Protein AF-T0ZHI4-F1 (afdb_monomer_lite)

Secondary structure (DSSP, 8-state):
--SHHHH-SHHHHHHHHEEETTEESSHHHHHHHHHTT-----TTTTT--PPPPP------PPPHHHHHHHHHHHHHHHHHHHHHHHTT---HHHHHHHHHHTT-HHHHHHHHHHHGGGTTTTHHHHHHHHHHH----HHHHHHHHHHHT-SS------S-HHHHHHHHHHHHHTT------

Radius of gyration: 23.58 Å; chains: 1; bounding box: 48×46×55 Å

Sequence (181 aa):
LVKPEVFGSYMQFYRRFLLAPRRPRNVDELRHELAAAMIRRTRQEARVELPPRRAELLLVDLSEQERELYDLATRALIRAYRARRTQNETILPLVLIQRELCSSSFALAETLRRMGDSWFGSLNAELLRRADAISHNQKAEAATALLCGLREPALVFTEYRATLEYLGRKLTAAGLEVHFL

pLDDT: mean 90.3, std 7.65, range [61.81, 98.0]

Structure (mmCIF, N/CA/C/O backbone):
data_AF-T0ZHI4-F1
#
_entry.id   AF-T0ZHI4-F1
#
loop_
_atom_site.group_PDB
_atom_site.id
_atom_site.type_symbol
_atom_site.label_atom_id
_atom_site.label_alt_id
_atom_site.label_comp_id
_atom_site.label_asym_id
_atom_site.label_entity_id
_atom_site.label_seq_id
_atom_site.pdbx_PDB_ins_code
_atom_site.Cartn_x
_atom_site.Cartn_y
_atom_site.Cartn_z
_atom_site.occupancy
_atom_site.B_iso_or_equiv
_atom_site.auth_seq_id
_atom_site.auth_comp_id
_atom_site.auth_asym_id
_atom_site.auth_atom_id
_atom_site.pdbx_PDB_model_num
ATOM 1 N N . LEU A 1 1 ? 11.374 -20.809 -21.652 1.00 61.81 1 LEU A N 1
ATOM 2 C CA . LEU A 1 1 ? 10.213 -20.977 -22.558 1.00 61.81 1 LEU A CA 1
ATOM 3 C C . LEU A 1 1 ? 9.370 -22.119 -22.011 1.00 61.81 1 LEU A C 1
ATOM 5 O O . LEU A 1 1 ? 9.954 -23.057 -21.481 1.00 61.81 1 LEU A O 1
ATOM 9 N N . VAL A 1 2 ? 8.040 -22.031 -22.080 1.00 65.88 2 VAL A N 1
ATOM 10 C CA . VAL A 1 2 ? 7.169 -23.173 -21.743 1.00 65.88 2 VAL A CA 1
ATOM 11 C C . VAL A 1 2 ? 7.445 -24.274 -22.775 1.00 65.88 2 VAL A C 1
ATOM 13 O O . VAL A 1 2 ? 7.515 -23.952 -23.951 1.00 65.88 2 VAL A O 1
ATOM 16 N N . LYS A 1 3 ? 7.669 -25.523 -22.345 1.00 68.25 3 LYS A N 1
ATOM 17 C CA . LYS A 1 3 ? 7.972 -26.704 -23.187 1.00 68.25 3 LYS A CA 1
ATOM 18 C C . LYS A 1 3 ? 9.105 -26.488 -24.227 1.00 68.25 3 LYS A C 1
ATOM 20 O O . LYS A 1 3 ? 8.836 -26.261 -25.407 1.00 68.25 3 LYS A O 1
ATOM 25 N N . PRO A 1 4 ? 10.384 -26.585 -23.806 1.00 71.75 4 PRO A N 1
ATOM 26 C CA . PRO A 1 4 ? 11.560 -26.366 -24.663 1.00 71.75 4 PRO A CA 1
ATOM 27 C C . PRO A 1 4 ? 11.600 -27.224 -25.934 1.00 71.75 4 PRO A C 1
ATOM 29 O O . PRO A 1 4 ? 12.159 -26.798 -26.935 1.00 71.75 4 PRO A O 1
ATOM 32 N N . GLU A 1 5 ? 10.977 -28.400 -25.914 1.00 76.12 5 GLU A N 1
ATOM 33 C CA . GLU A 1 5 ? 10.877 -29.308 -27.064 1.00 76.12 5 GLU A CA 1
ATOM 34 C C . GLU A 1 5 ? 10.065 -28.724 -28.231 1.00 76.12 5 GLU A C 1
ATOM 36 O O . GLU A 1 5 ? 10.345 -29.029 -29.383 1.00 76.12 5 GLU A O 1
ATOM 41 N N . VAL A 1 6 ? 9.080 -27.864 -27.946 1.00 74.31 6 VAL A N 1
ATOM 42 C CA . VAL A 1 6 ? 8.205 -27.254 -28.964 1.00 74.31 6 VAL A CA 1
ATOM 43 C C . VAL A 1 6 ? 8.794 -25.939 -29.482 1.00 74.31 6 VAL A C 1
ATOM 45 O O . VAL A 1 6 ? 8.742 -25.643 -30.673 1.00 74.31 6 VAL A O 1
ATOM 48 N N . PHE A 1 7 ? 9.398 -25.141 -28.598 1.00 77.31 7 PHE A N 1
ATOM 49 C CA . PHE A 1 7 ? 9.831 -23.774 -28.925 1.00 77.31 7 PHE A CA 1
ATOM 50 C C . PHE A 1 7 ? 11.349 -23.593 -29.043 1.00 77.31 7 PHE A C 1
ATOM 52 O O . PHE A 1 7 ? 11.807 -22.514 -29.425 1.00 77.31 7 PHE A O 1
ATOM 59 N N . GLY A 1 8 ? 12.131 -24.626 -28.728 1.00 82.25 8 GLY A N 1
ATOM 60 C CA . GLY A 1 8 ? 13.588 -24.584 -28.741 1.00 82.25 8 GLY A CA 1
ATOM 61 C C . GLY A 1 8 ? 14.172 -23.586 -27.737 1.00 82.25 8 GLY A C 1
ATOM 62 O O . GLY A 1 8 ? 13.593 -23.265 -26.696 1.00 82.25 8 GLY A O 1
ATOM 63 N N . SER A 1 9 ? 15.360 -23.083 -28.063 1.00 85.56 9 SER A N 1
ATOM 64 C CA . SER A 1 9 ? 16.019 -22.004 -27.321 1.00 85.56 9 SER A CA 1
ATOM 65 C C . SER A 1 9 ? 15.346 -20.646 -27.555 1.00 85.56 9 SER A C 1
ATOM 67 O O . SER A 1 9 ? 14.696 -20.411 -28.574 1.00 85.56 9 SER A O 1
ATOM 69 N N . TYR A 1 10 ? 15.575 -19.691 -26.647 1.00 84.50 10 TYR A N 1
ATOM 70 C CA . TYR A 1 10 ? 15.073 -18.318 -26.789 1.00 84.50 10 TYR A CA 1
ATOM 71 C C . TYR A 1 10 ? 15.452 -17.672 -28.129 1.00 84.50 10 TYR A C 1
ATOM 73 O O . TYR A 1 10 ? 14.615 -17.032 -28.760 1.00 84.50 10 TYR A O 1
ATOM 81 N N . MET A 1 11 ? 16.690 -17.870 -28.592 1.00 84.56 11 MET A N 1
ATOM 82 C CA . MET A 1 11 ? 17.150 -17.310 -29.865 1.00 84.56 11 MET A CA 1
ATOM 83 C C . MET A 1 11 ? 16.425 -17.920 -31.067 1.00 84.56 11 MET A C 1
ATOM 85 O O . MET A 1 11 ? 16.093 -17.193 -32.001 1.00 84.56 11 MET A O 1
ATOM 89 N N . GLN A 1 12 ? 16.142 -19.226 -31.044 1.00 84.75 12 GLN A N 1
ATOM 90 C CA . GLN A 1 12 ? 15.360 -19.891 -32.093 1.00 84.75 12 GLN A CA 1
ATOM 91 C C . GLN A 1 12 ? 13.913 -19.394 -32.095 1.00 84.75 12 GLN A C 1
ATOM 93 O O . GLN A 1 12 ? 13.401 -19.027 -33.150 1.00 84.75 12 GLN A O 1
ATOM 98 N N . PHE A 1 13 ? 13.289 -19.287 -30.919 1.00 86.25 13 PHE A N 1
ATOM 99 C CA . PHE A 1 13 ? 11.951 -18.720 -30.776 1.00 86.25 13 PHE A CA 1
ATOM 100 C C . PHE A 1 13 ? 11.882 -17.275 -31.286 1.00 86.25 13 PHE A C 1
ATOM 102 O O . PHE A 1 13 ? 11.022 -16.952 -32.102 1.00 86.25 13 PHE A O 1
ATOM 109 N N . TYR A 1 14 ? 12.816 -16.416 -30.862 1.00 84.81 14 TYR A N 1
ATOM 110 C CA . TYR A 1 14 ? 12.888 -15.022 -31.304 1.00 84.81 14 TYR A CA 1
ATOM 111 C C . TYR A 1 14 ? 13.023 -14.951 -32.823 1.00 84.81 14 TYR A C 1
ATOM 113 O O . TYR A 1 14 ? 12.236 -14.287 -33.492 1.00 84.81 14 TYR A O 1
ATOM 121 N N . ARG A 1 15 ? 13.971 -15.712 -33.382 1.00 85.50 15 ARG A N 1
ATOM 122 C CA . ARG A 1 15 ? 14.195 -15.769 -34.824 1.00 85.50 15 ARG A CA 1
ATOM 123 C C . ARG A 1 15 ? 13.056 -16.379 -35.605 1.00 85.50 15 ARG A C 1
ATOM 125 O O . ARG A 1 15 ? 13.056 -16.107 -36.790 1.00 85.50 15 ARG A O 1
ATOM 132 N N . ARG A 1 16 ? 12.181 -17.214 -35.031 1.00 84.56 16 ARG A N 1
ATOM 133 C CA . ARG A 1 16 ? 11.065 -17.876 -35.734 1.00 84.56 16 ARG A CA 1
ATOM 134 C C . ARG A 1 16 ? 9.763 -17.086 -35.613 1.00 84.56 16 ARG A C 1
ATOM 136 O O . ARG A 1 16 ? 9.058 -16.958 -36.610 1.00 84.56 16 ARG A O 1
ATOM 143 N N . PHE A 1 17 ? 9.500 -16.485 -34.454 1.00 84.88 17 PHE A N 1
ATOM 144 C CA . PHE A 1 17 ? 8.186 -15.945 -34.099 1.00 84.88 17 PHE A CA 1
ATOM 145 C C . PHE A 1 17 ? 8.162 -14.456 -33.733 1.00 84.88 17 PHE A C 1
ATOM 147 O O . PHE A 1 17 ? 7.072 -13.908 -33.587 1.00 84.88 17 PHE A O 1
ATOM 154 N N . LEU A 1 18 ? 9.300 -13.758 -33.612 1.00 88.44 18 LEU A N 1
ATOM 155 C CA . LEU A 1 18 ? 9.332 -12.330 -33.255 1.00 88.44 18 LEU A CA 1
ATOM 156 C C . LEU A 1 18 ? 9.998 -11.473 -34.344 1.00 88.44 18 LEU A C 1
ATOM 158 O O . LEU A 1 18 ? 11.085 -11.777 -34.825 1.00 88.44 18 LEU A O 1
ATOM 162 N N . LEU A 1 19 ? 9.340 -10.375 -34.730 1.00 86.12 19 LEU A N 1
ATOM 163 C CA . LEU A 1 19 ? 9.934 -9.301 -35.546 1.00 86.12 19 LEU A CA 1
ATOM 164 C C . LEU A 1 19 ? 10.681 -8.299 -34.664 1.00 86.12 19 LEU A C 1
ATOM 166 O O . LEU A 1 19 ? 11.713 -7.761 -35.049 1.00 86.12 19 LEU A O 1
ATOM 170 N N . ALA A 1 20 ? 10.136 -8.049 -33.476 1.00 83.06 20 ALA A N 1
ATOM 171 C CA . ALA A 1 20 ? 10.703 -7.214 -32.428 1.00 83.06 20 ALA A CA 1
ATOM 172 C C . ALA A 1 20 ? 10.110 -7.657 -31.076 1.00 83.06 20 ALA A C 1
ATOM 174 O O . ALA A 1 20 ? 9.131 -8.417 -31.055 1.00 83.06 20 ALA A O 1
ATOM 175 N N . PRO A 1 21 ? 10.631 -7.181 -29.932 1.00 75.38 21 PRO A N 1
ATOM 176 C CA . PRO A 1 21 ? 9.997 -7.419 -28.640 1.00 75.38 21 PRO A CA 1
ATOM 177 C C . PRO A 1 21 ? 8.505 -7.051 -28.677 1.00 75.38 21 PRO A C 1
ATOM 179 O O . PRO A 1 21 ? 8.138 -5.952 -29.088 1.00 75.38 21 PRO A O 1
ATOM 182 N N . ARG A 1 22 ? 7.639 -7.987 -28.261 1.00 77.94 22 ARG A N 1
ATOM 183 C CA . ARG A 1 22 ? 6.164 -7.864 -28.288 1.00 77.94 22 ARG A CA 1
ATOM 184 C C . ARG A 1 22 ? 5.533 -7.672 -29.680 1.00 77.94 22 ARG A C 1
ATOM 186 O O . ARG A 1 22 ? 4.346 -7.370 -29.757 1.00 77.94 22 ARG A O 1
ATOM 193 N N . ARG A 1 23 ? 6.279 -7.878 -30.771 1.00 83.81 23 ARG A N 1
ATOM 194 C CA . ARG A 1 23 ? 5.755 -7.883 -32.146 1.00 83.81 23 ARG A CA 1
ATOM 195 C C . ARG A 1 23 ? 5.939 -9.266 -32.770 1.00 83.81 23 ARG A C 1
ATOM 197 O O . ARG A 1 23 ? 7.038 -9.563 -33.250 1.00 83.81 23 ARG A O 1
ATOM 204 N N . PRO A 1 24 ? 4.906 -10.122 -32.743 1.00 86.62 24 PRO A N 1
ATOM 205 C CA . PRO A 1 24 ? 4.992 -11.434 -33.358 1.00 86.62 24 PRO A CA 1
ATOM 206 C C . PRO A 1 24 ? 5.023 -11.341 -34.891 1.00 86.62 24 PRO A C 1
ATOM 208 O O . PRO A 1 24 ? 4.424 -10.448 -35.487 1.00 86.62 24 PRO A O 1
ATOM 211 N N . ARG A 1 25 ? 5.707 -12.297 -35.515 1.00 83.38 25 ARG A N 1
ATOM 212 C CA . ARG A 1 25 ? 5.545 -12.700 -36.925 1.00 83.38 25 ARG A CA 1
ATOM 213 C C . ARG A 1 25 ? 4.867 -14.056 -36.950 1.00 83.38 25 ARG A C 1
ATOM 215 O O . ARG A 1 25 ? 4.985 -14.802 -35.982 1.00 83.38 25 ARG A O 1
ATOM 222 N N . ASN A 1 26 ? 4.198 -14.367 -38.056 1.00 81.44 26 ASN A N 1
ATOM 223 C CA . ASN A 1 26 ? 3.513 -15.645 -38.258 1.00 81.44 26 ASN A CA 1
ATOM 224 C C . ASN A 1 26 ? 2.594 -15.979 -37.070 1.00 81.44 26 ASN A C 1
ATOM 226 O O . ASN A 1 26 ? 2.740 -17.009 -36.415 1.00 81.44 26 ASN A O 1
ATOM 230 N N . VAL A 1 27 ? 1.679 -15.056 -36.750 1.00 84.81 27 VAL A N 1
ATOM 231 C CA . VAL A 1 27 ? 0.812 -15.143 -35.562 1.00 84.81 27 VAL A CA 1
ATOM 232 C C . VAL A 1 27 ? 0.027 -16.453 -35.530 1.00 84.81 27 VAL A C 1
ATOM 234 O O . VAL A 1 27 ? -0.123 -17.030 -34.458 1.00 84.81 27 VAL A O 1
ATOM 237 N N . ASP A 1 28 ? -0.429 -16.943 -36.680 1.00 86.62 28 ASP A N 1
ATOM 238 C CA . ASP A 1 28 ? -1.208 -18.181 -36.766 1.00 86.62 28 ASP A CA 1
ATOM 239 C C . ASP A 1 28 ? -0.369 -19.421 -36.437 1.00 86.62 28 ASP A C 1
ATOM 241 O O . ASP A 1 28 ? -0.802 -20.259 -35.648 1.00 86.62 28 ASP A O 1
ATOM 245 N N . GLU A 1 29 ? 0.865 -19.490 -36.946 1.00 85.75 29 GLU A N 1
ATOM 246 C CA . GLU A 1 29 ? 1.831 -20.548 -36.620 1.00 85.75 29 GLU A CA 1
ATOM 247 C C . GLU A 1 29 ? 2.155 -20.534 -35.119 1.00 85.75 29 GLU A C 1
ATOM 249 O O . GLU A 1 29 ? 2.082 -21.560 -34.444 1.00 85.75 29 GLU A O 1
ATOM 254 N N . LEU A 1 30 ? 2.420 -19.347 -34.562 1.00 87.00 30 LEU A N 1
ATOM 255 C CA . LEU A 1 30 ? 2.669 -19.187 -33.131 1.00 87.00 30 LEU A CA 1
ATOM 256 C C . LEU A 1 30 ? 1.454 -19.609 -32.289 1.00 87.00 30 LEU A C 1
ATOM 258 O O . LEU A 1 30 ? 1.616 -20.255 -31.256 1.00 87.00 30 LEU A O 1
ATOM 262 N N . ARG A 1 31 ? 0.232 -19.255 -32.706 1.00 84.94 31 ARG A N 1
ATOM 263 C CA . ARG A 1 31 ? -1.004 -19.653 -32.011 1.00 84.94 31 ARG A CA 1
ATOM 264 C C . ARG A 1 31 ? -1.216 -21.163 -32.054 1.00 84.94 31 ARG A C 1
ATOM 266 O O . ARG A 1 31 ? -1.636 -21.713 -31.039 1.00 84.94 31 ARG A O 1
ATOM 273 N N . HIS A 1 32 ? -0.924 -21.811 -33.180 1.00 85.88 32 HIS A N 1
ATOM 274 C CA . HIS A 1 32 ? -1.033 -23.261 -33.329 1.00 85.88 32 HIS A CA 1
ATOM 275 C C . HIS A 1 32 ? -0.089 -23.999 -32.371 1.00 85.88 32 HIS A C 1
ATOM 277 O O . HIS A 1 32 ? -0.532 -24.832 -31.585 1.00 85.88 32 HIS A O 1
ATOM 283 N N . GLU A 1 33 ? 1.189 -23.621 -32.354 1.00 84.50 33 GLU A N 1
ATOM 284 C CA . GLU A 1 33 ? 2.197 -24.224 -31.469 1.00 84.50 33 GLU A CA 1
ATOM 285 C C . GLU A 1 33 ? 1.881 -23.957 -29.985 1.00 84.50 33 GLU A C 1
ATOM 287 O O . GLU A 1 33 ? 2.015 -24.833 -29.129 1.00 84.50 33 GLU A O 1
ATOM 292 N N . LEU A 1 34 ? 1.391 -22.753 -29.657 1.00 84.44 34 LEU A N 1
ATOM 293 C CA . LEU A 1 34 ? 0.951 -22.422 -28.297 1.00 84.44 34 LEU A CA 1
ATOM 294 C C . LEU A 1 34 ? -0.262 -23.244 -27.854 1.00 84.44 34 LEU A C 1
ATOM 296 O O . LEU A 1 34 ? -0.347 -23.581 -26.674 1.00 84.44 34 LEU A O 1
ATOM 300 N N . ALA A 1 35 ? -1.179 -23.594 -28.760 1.00 83.00 35 ALA A N 1
ATOM 301 C CA . ALA A 1 35 ? -2.349 -24.405 -28.425 1.00 83.00 35 ALA A CA 1
ATOM 302 C C . ALA A 1 35 ? -1.964 -25.807 -27.915 1.00 83.00 35 ALA A C 1
ATOM 304 O O . ALA A 1 35 ? -2.653 -26.350 -27.056 1.00 83.00 35 ALA A O 1
ATOM 305 N N . ALA A 1 36 ? -0.830 -26.360 -28.363 1.00 80.69 36 ALA A N 1
ATOM 306 C CA . ALA A 1 36 ? -0.316 -27.647 -27.885 1.00 80.69 36 ALA A CA 1
ATOM 307 C C . ALA A 1 36 ? 0.243 -27.603 -26.447 1.00 80.69 36 ALA A C 1
ATOM 309 O O . ALA A 1 36 ? 0.456 -28.649 -25.831 1.00 80.69 36 ALA A O 1
ATOM 310 N N . ALA A 1 37 ? 0.505 -26.409 -25.905 1.00 81.25 37 ALA A N 1
ATOM 311 C CA . ALA A 1 37 ? 1.100 -26.217 -24.580 1.00 81.25 37 ALA A CA 1
ATOM 312 C C . ALA A 1 37 ? 0.228 -25.392 -23.615 1.00 81.25 37 ALA A C 1
ATOM 314 O O . ALA A 1 37 ? 0.551 -25.300 -22.431 1.00 81.25 37 ALA A O 1
ATOM 315 N N . MET A 1 38 ? -0.859 -24.781 -24.094 1.00 82.81 38 MET A N 1
ATOM 316 C CA . MET A 1 38 ? -1.692 -23.861 -23.324 1.00 82.81 38 MET A CA 1
ATOM 317 C C . MET A 1 38 ? -3.172 -24.214 -23.464 1.00 82.81 38 MET A C 1
ATOM 319 O O . MET A 1 38 ? -3.744 -24.137 -24.548 1.00 82.81 38 MET A O 1
ATOM 323 N N . ILE A 1 39 ? -3.828 -24.488 -22.335 1.00 81.38 39 ILE A N 1
ATOM 324 C CA . ILE A 1 39 ? -5.289 -24.552 -22.267 1.00 81.38 39 ILE A CA 1
ATOM 325 C C . ILE A 1 39 ? -5.799 -23.162 -21.898 1.00 81.38 39 ILE A C 1
ATOM 327 O O . ILE A 1 39 ? -5.585 -22.681 -20.786 1.00 81.38 39 ILE A O 1
ATOM 331 N N . ARG A 1 40 ? -6.493 -22.510 -22.831 1.00 81.06 40 ARG A N 1
ATOM 332 C CA . ARG A 1 40 ? -7.146 -21.219 -22.606 1.00 81.06 40 ARG A CA 1
ATOM 333 C C . ARG A 1 40 ? -8.628 -21.361 -22.916 1.00 81.06 40 ARG A C 1
ATOM 335 O O . ARG A 1 40 ? -8.986 -21.537 -24.072 1.00 81.06 40 ARG A O 1
ATOM 342 N N . ARG A 1 41 ? -9.474 -21.262 -21.890 1.00 79.19 41 ARG A N 1
ATOM 343 C CA . ARG A 1 41 ? -10.930 -21.151 -22.042 1.00 79.19 41 ARG A CA 1
ATOM 344 C C . ARG A 1 41 ? -11.378 -19.778 -21.575 1.00 79.19 41 ARG A C 1
ATOM 346 O O . ARG A 1 41 ? -10.952 -19.295 -20.526 1.00 79.19 41 ARG A O 1
ATOM 353 N N . THR A 1 42 ? -12.230 -19.144 -22.356 1.00 73.19 42 THR A N 1
ATOM 354 C CA . THR A 1 42 ? -13.000 -17.983 -21.918 1.00 73.19 42 THR A CA 1
ATOM 355 C C . THR A 1 42 ? -14.111 -18.430 -20.963 1.00 73.19 42 THR A C 1
ATOM 357 O O . THR A 1 42 ? -14.507 -19.597 -20.947 1.00 73.19 42 THR A O 1
ATOM 360 N N . ARG A 1 43 ? -14.648 -17.502 -20.157 1.00 69.06 43 ARG A N 1
ATOM 361 C CA . ARG A 1 43 ? -15.789 -17.801 -19.270 1.00 69.06 43 ARG A CA 1
ATOM 362 C C . ARG A 1 43 ? -17.012 -18.302 -20.052 1.00 69.06 43 ARG A C 1
ATOM 364 O O . ARG A 1 43 ? -17.698 -19.193 -19.569 1.00 69.06 43 ARG A O 1
ATOM 371 N N . GLN A 1 44 ? -17.228 -17.776 -21.263 1.00 69.75 44 GLN A N 1
ATOM 372 C CA . GLN A 1 44 ? -18.298 -18.211 -22.167 1.00 69.75 44 GLN A CA 1
ATOM 373 C C . GLN A 1 44 ? -18.115 -19.675 -22.606 1.00 69.75 44 GLN A C 1
ATOM 375 O O . GLN A 1 44 ? -19.052 -20.462 -22.525 1.00 69.75 44 GLN A O 1
ATOM 380 N N . GLU A 1 45 ? -16.901 -20.071 -23.002 1.00 77.44 45 GLU A N 1
ATOM 381 C CA . GLU A 1 45 ? -16.597 -21.450 -23.431 1.00 77.44 45 GLU A CA 1
ATOM 382 C C . GLU A 1 45 ? -16.635 -22.458 -22.278 1.00 77.44 45 GLU A C 1
ATOM 384 O O . GLU A 1 45 ? -16.946 -23.630 -22.483 1.00 77.44 45 GLU A O 1
ATOM 389 N N . ALA A 1 46 ? -16.320 -22.015 -21.058 1.00 77.56 46 ALA A N 1
ATOM 390 C CA . ALA A 1 46 ? -16.309 -22.874 -19.881 1.00 77.56 46 ALA A CA 1
ATOM 391 C C . ALA A 1 46 ? -17.718 -23.276 -19.399 1.00 77.56 46 ALA A C 1
ATOM 393 O O . ALA A 1 46 ? -17.808 -24.129 -18.520 1.00 77.56 46 ALA A O 1
ATOM 394 N N . ARG A 1 47 ? -18.795 -22.684 -19.953 1.00 75.25 47 ARG A N 1
ATOM 395 C CA . ARG A 1 47 ? -20.199 -22.880 -19.525 1.00 75.25 47 ARG A CA 1
ATOM 396 C C . ARG A 1 47 ? -20.404 -22.718 -18.011 1.00 75.25 47 ARG A C 1
ATOM 398 O O . ARG A 1 47 ? -21.307 -23.315 -17.436 1.00 75.25 47 ARG A O 1
ATOM 405 N N . VAL A 1 48 ? -19.549 -21.925 -17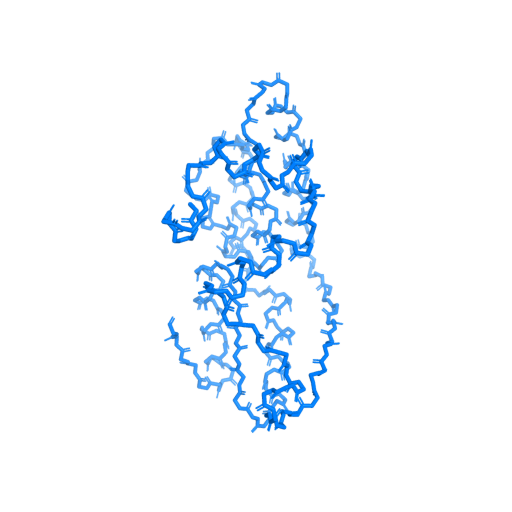.363 1.00 75.06 48 VAL A N 1
ATOM 406 C CA . VAL A 1 48 ? -19.694 -21.586 -15.947 1.00 75.06 48 VAL A CA 1
ATOM 407 C C . VAL A 1 48 ? -20.517 -20.310 -15.876 1.00 75.06 48 VAL A C 1
ATOM 409 O O . VAL A 1 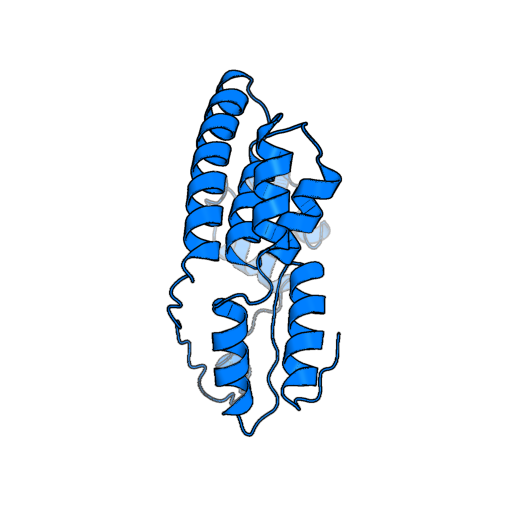48 ? -20.026 -19.227 -16.205 1.00 75.06 48 VAL A O 1
ATOM 412 N N . GLU A 1 49 ? -21.770 -20.438 -15.453 1.00 76.56 49 GLU A N 1
ATOM 413 C CA . GLU A 1 49 ? -22.623 -19.296 -15.140 1.00 76.56 49 GLU A CA 1
ATOM 414 C C . GLU A 1 49 ? -22.172 -18.694 -13.806 1.00 76.56 49 GLU A C 1
ATOM 416 O O . GLU A 1 49 ? -22.519 -19.165 -12.727 1.00 76.56 49 GLU A O 1
ATOM 421 N N . LEU A 1 50 ? -21.322 -17.670 -13.883 1.00 77.44 50 LEU A N 1
ATOM 422 C CA . LEU A 1 50 ? -20.952 -16.851 -12.732 1.00 77.44 50 LEU A CA 1
ATOM 423 C C . LEU A 1 50 ? -21.840 -15.606 -12.690 1.00 77.44 50 LEU A C 1
ATOM 425 O O . LEU A 1 50 ? -22.145 -15.050 -13.752 1.00 77.44 50 LEU A O 1
ATOM 429 N N . PRO A 1 51 ? -22.189 -15.103 -11.494 1.00 83.44 51 PRO A N 1
ATOM 430 C CA . PRO A 1 51 ? -22.872 -13.825 -11.382 1.00 83.44 51 PRO A CA 1
ATOM 431 C C . PRO A 1 51 ? -22.041 -12.705 -12.040 1.00 83.44 51 PRO A C 1
ATOM 433 O O . PRO A 1 51 ? -20.802 -12.767 -12.071 1.00 83.44 51 PRO A O 1
ATOM 436 N N . PRO A 1 52 ? -22.696 -11.666 -12.588 1.00 83.56 52 PRO A N 1
ATOM 437 C CA . PRO A 1 52 ? -22.000 -10.561 -13.228 1.00 83.56 52 PRO A CA 1
ATOM 438 C C . PRO A 1 52 ? -21.103 -9.838 -12.217 1.00 83.56 52 PRO A C 1
ATOM 440 O O . PRO A 1 52 ? -21.538 -9.451 -11.134 1.00 83.56 52 PRO A O 1
ATOM 443 N N . ARG A 1 53 ? -19.838 -9.615 -12.589 1.00 89.06 53 ARG A N 1
ATOM 444 C CA . ARG A 1 53 ? -18.905 -8.833 -11.771 1.00 89.06 53 ARG A CA 1
ATOM 445 C C . ARG A 1 53 ? -19.275 -7.355 -11.855 1.00 89.06 53 ARG A C 1
ATOM 447 O O . ARG A 1 53 ? -19.199 -6.771 -12.934 1.00 89.06 53 ARG A O 1
ATOM 454 N N . ARG A 1 54 ? -19.570 -6.744 -10.710 1.00 89.88 54 ARG A N 1
ATOM 455 C CA . ARG A 1 54 ? -19.665 -5.287 -10.558 1.00 89.88 54 ARG A CA 1
ATOM 456 C C . ARG A 1 54 ? -18.343 -4.765 -10.005 1.00 89.88 54 ARG A C 1
ATOM 458 O O . ARG A 1 54 ? -17.787 -5.356 -9.083 1.00 89.88 54 ARG A O 1
ATOM 465 N N . ALA A 1 55 ? -17.794 -3.730 -10.630 1.00 93.50 55 ALA A N 1
ATOM 466 C CA . ALA A 1 55 ? -16.559 -3.089 -10.197 1.00 93.50 55 ALA A CA 1
ATOM 467 C C . ALA A 1 55 ? -16.868 -1.630 -9.877 1.00 93.50 55 ALA A C 1
ATOM 469 O O . ALA A 1 55 ? -17.296 -0.889 -10.758 1.00 93.50 55 ALA A O 1
ATOM 470 N N . GLU A 1 56 ? -16.654 -1.247 -8.625 1.00 93.31 56 GLU A N 1
ATOM 471 C CA . GLU A 1 56 ? -16.937 0.091 -8.116 1.00 93.31 56 GLU A CA 1
ATOM 472 C C . GLU A 1 56 ? -15.660 0.691 -7.528 1.00 93.31 56 GLU A C 1
ATOM 474 O O . GLU A 1 56 ? -14.825 -0.019 -6.961 1.00 93.31 56 GLU A O 1
ATOM 479 N N . LEU A 1 57 ? -15.492 2.000 -7.710 1.00 94.88 57 LEU A N 1
ATOM 480 C CA . LEU A 1 57 ? -14.382 2.761 -7.150 1.00 94.88 57 LEU A CA 1
ATOM 481 C C . LEU A 1 57 ? -14.926 3.664 -6.051 1.00 94.88 57 LEU A C 1
ATOM 483 O O . LEU A 1 57 ? -15.671 4.601 -6.331 1.00 94.88 57 LEU A O 1
ATOM 487 N N . LEU A 1 58 ? -14.528 3.386 -4.813 1.00 93.94 58 LEU A N 1
ATOM 488 C CA . LEU A 1 58 ? -14.827 4.245 -3.677 1.00 93.94 58 LEU A CA 1
ATOM 489 C C . LEU A 1 58 ? -13.699 5.264 -3.509 1.00 93.94 58 LEU A C 1
ATOM 491 O O . LEU A 1 58 ? -12.553 4.895 -3.239 1.00 93.94 58 LEU A O 1
ATOM 495 N N . LEU A 1 59 ? -14.026 6.542 -3.692 1.00 95.88 59 LEU A N 1
ATOM 496 C CA . LEU A 1 59 ? -13.119 7.642 -3.386 1.00 95.88 59 LEU A CA 1
ATOM 497 C C . LEU A 1 59 ? -13.147 7.897 -1.879 1.00 95.88 59 LEU A C 1
ATOM 499 O O . LEU A 1 59 ? -14.212 7.902 -1.268 1.00 95.88 59 LEU A O 1
ATOM 503 N N . VAL A 1 60 ? -11.967 8.074 -1.294 1.00 96.00 60 VAL A N 1
ATOM 504 C CA . VAL A 1 60 ? -11.799 8.295 0.141 1.00 96.00 60 VAL A CA 1
ATOM 505 C C . VAL A 1 60 ? -10.921 9.518 0.329 1.00 96.00 60 VAL A C 1
ATOM 507 O O . VAL A 1 60 ? -9.789 9.545 -0.162 1.00 96.00 60 VAL A O 1
ATOM 510 N N . ASP A 1 61 ? -11.450 10.503 1.042 1.00 95.75 61 ASP A N 1
ATOM 511 C CA . ASP A 1 61 ? -10.710 11.698 1.417 1.00 95.75 61 ASP A CA 1
ATOM 512 C C . ASP A 1 61 ? -9.800 11.415 2.611 1.00 95.75 61 ASP A C 1
ATOM 514 O O . ASP A 1 61 ? -10.112 10.609 3.488 1.00 95.75 61 ASP A O 1
ATOM 518 N N . LEU A 1 62 ? -8.643 12.071 2.629 1.00 96.12 62 LEU A N 1
ATOM 519 C CA . LEU A 1 62 ? -7.693 11.959 3.729 1.00 96.12 62 LEU A CA 1
ATOM 520 C C . LEU A 1 62 ? -8.159 12.806 4.912 1.00 96.12 62 LEU A C 1
ATOM 522 O O . LEU A 1 62 ? -8.665 13.914 4.731 1.00 96.12 62 LEU A O 1
ATOM 526 N N . SER A 1 63 ? -7.905 12.322 6.126 1.00 96.62 63 SER A N 1
ATOM 527 C CA . SER A 1 63 ? -7.982 13.169 7.316 1.00 96.62 63 SER A CA 1
ATOM 528 C C . SER A 1 63 ? -6.913 14.263 7.265 1.00 96.62 63 SER A C 1
ATOM 530 O O . SER A 1 63 ? -5.939 14.164 6.518 1.00 96.62 63 SER A O 1
ATOM 532 N N . GLU A 1 64 ? -7.054 15.295 8.095 1.00 97.06 64 GLU A N 1
ATOM 533 C CA . GLU A 1 64 ? -6.063 16.374 8.197 1.00 97.06 64 GLU A CA 1
ATOM 534 C C . GLU A 1 64 ? -4.655 15.832 8.503 1.00 97.06 64 GLU A C 1
ATOM 536 O O . GLU A 1 64 ? -3.696 16.146 7.800 1.00 97.06 64 GLU A O 1
ATOM 541 N N . GLN A 1 65 ? -4.539 14.916 9.469 1.00 97.00 65 GLN A N 1
ATOM 542 C CA . GLN A 1 65 ? -3.261 14.301 9.843 1.00 97.00 65 GLN A CA 1
ATOM 543 C C . GLN A 1 65 ? -2.652 13.469 8.703 1.00 97.00 65 GLN A C 1
ATOM 545 O O . GLN A 1 65 ? -1.454 13.570 8.424 1.00 97.00 65 GLN A O 1
ATOM 550 N N . GLU A 1 66 ? -3.467 12.668 8.007 1.00 97.69 66 GLU A N 1
ATOM 551 C CA . GLU A 1 66 ? -3.011 11.916 6.832 1.00 97.69 66 GLU A CA 1
ATOM 552 C C . GLU A 1 66 ? -2.602 12.852 5.692 1.00 97.69 66 GLU A C 1
ATOM 554 O O . GLU A 1 66 ? -1.605 12.596 5.016 1.00 97.69 66 GLU A O 1
ATOM 559 N N . ARG A 1 67 ? -3.337 13.950 5.480 1.00 97.56 67 ARG A N 1
ATOM 560 C CA . ARG A 1 67 ? -3.046 14.952 4.451 1.00 97.56 67 ARG A CA 1
ATOM 561 C C . ARG A 1 67 ? -1.699 15.616 4.699 1.00 97.56 67 ARG A C 1
ATOM 563 O O . ARG A 1 67 ? -0.879 15.684 3.783 1.00 97.56 67 ARG A O 1
ATOM 570 N N . GLU A 1 68 ? -1.444 16.038 5.932 1.00 97.50 68 GLU A N 1
ATOM 571 C CA . GLU A 1 68 ? -0.171 16.633 6.329 1.00 97.50 68 GLU A CA 1
ATOM 572 C C . GLU A 1 68 ? 1.008 15.673 6.136 1.00 97.50 68 GLU A C 1
ATOM 574 O O . GLU A 1 68 ? 2.032 16.052 5.553 1.00 97.50 68 GLU A O 1
ATOM 579 N N . LEU A 1 69 ? 0.868 14.426 6.604 1.00 97.94 69 LEU A N 1
ATOM 580 C CA . LEU A 1 69 ? 1.877 13.385 6.412 1.00 97.94 69 LEU A CA 1
ATOM 581 C C . LEU A 1 69 ? 2.125 13.145 4.924 1.00 97.94 69 LEU A C 1
ATOM 583 O O . LEU A 1 69 ? 3.278 13.100 4.490 1.00 97.94 69 LEU A O 1
ATOM 587 N N . TYR A 1 70 ? 1.056 13.038 4.137 1.00 97.00 70 TYR A N 1
ATOM 588 C CA . TYR A 1 70 ? 1.145 12.808 2.706 1.00 97.00 70 TYR A CA 1
ATOM 589 C C . TYR A 1 70 ? 1.907 13.922 2.004 1.00 97.00 70 TYR A C 1
ATOM 591 O O . TYR A 1 70 ? 2.804 13.649 1.205 1.00 97.00 70 TYR A O 1
ATOM 599 N N . ASP A 1 71 ? 1.581 15.177 2.291 1.00 97.50 71 ASP A N 1
ATOM 600 C CA . ASP A 1 71 ? 2.226 16.315 1.646 1.00 97.50 71 ASP A CA 1
ATOM 601 C C . ASP A 1 71 ? 3.698 16.430 2.030 1.00 97.50 71 ASP A C 1
ATOM 603 O O . ASP A 1 71 ? 4.548 16.716 1.179 1.00 97.50 71 ASP A O 1
ATOM 607 N N . LEU A 1 72 ? 4.027 16.164 3.295 1.00 97.00 72 LEU A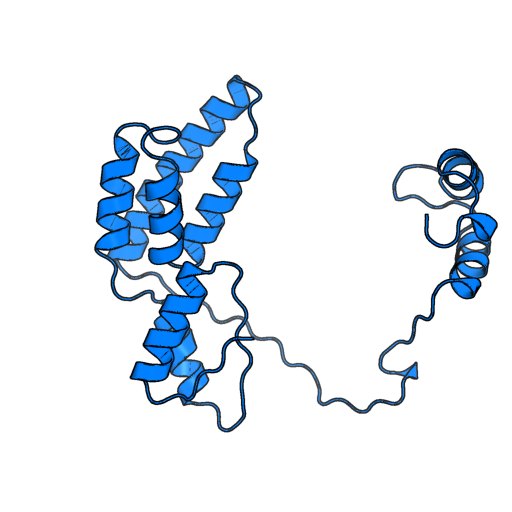 N 1
ATOM 608 C CA . LEU A 1 72 ? 5.410 16.139 3.752 1.00 97.00 72 LEU A CA 1
ATOM 609 C C . LEU A 1 72 ? 6.208 15.009 3.089 1.00 97.00 72 LEU A C 1
ATOM 611 O O . LEU A 1 72 ? 7.277 15.267 2.526 1.00 97.00 72 LEU A O 1
ATOM 615 N N . ALA A 1 73 ? 5.672 13.787 3.102 1.00 96.06 73 ALA A N 1
ATOM 616 C CA . ALA A 1 73 ? 6.288 12.613 2.494 1.00 96.06 73 ALA A CA 1
ATOM 617 C C . ALA A 1 73 ? 6.454 12.788 0.980 1.00 96.06 73 ALA A C 1
ATOM 619 O O . ALA A 1 73 ? 7.524 12.520 0.442 1.00 96.06 73 ALA A O 1
ATOM 620 N N . THR A 1 74 ? 5.449 13.332 0.294 1.00 96.12 74 THR A N 1
ATOM 621 C CA . THR A 1 74 ? 5.497 13.593 -1.153 1.00 96.12 74 THR A CA 1
ATOM 622 C C . THR A 1 74 ? 6.614 14.574 -1.501 1.00 96.12 74 THR A C 1
ATOM 624 O O . THR A 1 74 ? 7.397 14.329 -2.421 1.00 96.12 74 THR A O 1
ATOM 627 N N . ARG A 1 75 ? 6.766 15.667 -0.739 1.00 95.88 75 ARG A N 1
ATOM 628 C CA . ARG A 1 75 ? 7.888 16.602 -0.932 1.00 95.88 75 ARG A CA 1
ATOM 629 C C . ARG A 1 75 ? 9.241 15.920 -0.714 1.00 95.88 75 ARG A C 1
ATOM 631 O O . ARG A 1 75 ? 10.169 16.170 -1.486 1.00 95.88 75 ARG A O 1
ATOM 638 N N . ALA A 1 76 ? 9.356 15.065 0.303 1.00 94.56 76 ALA A N 1
ATOM 639 C CA . ALA A 1 76 ? 10.570 14.297 0.580 1.00 94.56 76 ALA A CA 1
ATOM 640 C C . ALA A 1 76 ? 10.906 13.331 -0.568 1.00 94.56 76 ALA A C 1
ATOM 642 O O . ALA A 1 76 ? 12.034 13.321 -1.063 1.00 94.56 76 ALA A O 1
ATOM 643 N N . LEU A 1 77 ? 9.907 12.594 -1.055 1.00 94.88 77 LEU A N 1
ATOM 644 C CA . LEU A 1 77 ? 10.016 11.654 -2.169 1.00 94.88 77 LEU A CA 1
ATOM 645 C C . LEU A 1 77 ? 10.441 12.346 -3.465 1.00 94.88 77 LEU A C 1
ATOM 647 O O . LEU A 1 77 ? 11.331 11.849 -4.149 1.00 94.88 77 LEU A O 1
ATOM 651 N N . ILE A 1 78 ? 9.880 13.517 -3.783 1.00 94.38 78 ILE A N 1
ATOM 652 C CA . ILE A 1 78 ? 10.278 14.297 -4.967 1.00 94.38 78 ILE A CA 1
ATOM 653 C C . ILE A 1 78 ? 11.754 14.707 -4.884 1.00 94.38 78 ILE A C 1
ATOM 655 O O . ILE A 1 78 ? 12.477 14.611 -5.880 1.00 94.38 78 ILE A O 1
ATOM 659 N N . ARG A 1 79 ? 12.222 15.154 -3.711 1.00 93.25 79 ARG A N 1
ATOM 660 C CA . ARG A 1 79 ? 13.635 15.518 -3.503 1.00 93.25 79 ARG A CA 1
ATOM 661 C C . ARG A 1 79 ? 14.547 14.300 -3.647 1.00 93.25 79 ARG A C 1
ATOM 663 O O . ARG A 1 79 ? 15.504 14.361 -4.417 1.00 93.25 79 ARG A O 1
ATOM 670 N N . ALA A 1 80 ? 14.212 13.194 -2.981 1.00 92.31 80 ALA A N 1
ATOM 671 C CA . ALA A 1 80 ? 14.965 11.944 -3.059 1.00 92.31 80 ALA A CA 1
ATOM 672 C C . ALA A 1 80 ? 15.016 11.399 -4.496 1.00 92.31 80 ALA A C 1
ATOM 674 O O . ALA A 1 80 ? 16.074 11.002 -4.975 1.00 92.31 80 ALA A O 1
ATOM 675 N N . TYR A 1 81 ? 13.900 11.457 -5.225 1.00 93.38 81 TYR A N 1
ATOM 676 C CA . TYR A 1 81 ? 13.826 11.044 -6.625 1.00 93.38 81 TYR A CA 1
ATOM 677 C C . TYR A 1 81 ? 14.775 11.852 -7.511 1.00 93.38 81 TYR A C 1
ATOM 679 O O . TYR A 1 81 ? 15.511 11.274 -8.310 1.00 93.38 81 TYR A O 1
ATOM 687 N N . ARG A 1 82 ? 14.794 13.184 -7.358 1.00 92.75 82 ARG A N 1
ATOM 688 C CA . ARG A 1 82 ? 15.707 14.052 -8.117 1.00 92.75 82 ARG A CA 1
ATOM 689 C C . ARG A 1 82 ? 17.171 13.724 -7.820 1.00 92.75 82 ARG A C 1
ATOM 691 O O . ARG A 1 82 ? 17.939 13.585 -8.764 1.00 92.75 82 ARG A O 1
ATOM 698 N N . ALA A 1 83 ? 17.534 13.547 -6.549 1.00 90.56 83 ALA A N 1
ATOM 699 C CA . ALA A 1 83 ? 18.898 13.192 -6.152 1.00 90.56 83 ALA A CA 1
ATOM 700 C C . ALA A 1 83 ? 19.341 11.846 -6.754 1.00 90.56 83 ALA A C 1
ATOM 702 O O . ALA A 1 83 ? 20.354 11.781 -7.451 1.00 90.56 83 ALA A O 1
ATOM 703 N N . ARG A 1 84 ? 18.516 10.802 -6.592 1.00 90.62 84 ARG A N 1
ATOM 704 C CA . ARG A 1 84 ? 18.798 9.461 -7.121 1.00 90.62 84 ARG A CA 1
ATOM 705 C C . ARG A 1 84 ? 18.915 9.423 -8.631 1.00 90.62 84 ARG A C 1
ATOM 707 O O . ARG A 1 84 ? 19.778 8.733 -9.159 1.00 90.62 84 ARG A O 1
ATOM 714 N N . ARG A 1 85 ? 18.079 10.183 -9.343 1.00 90.44 85 ARG A N 1
ATOM 715 C CA . ARG A 1 85 ? 18.185 10.283 -10.803 1.00 90.44 85 ARG A CA 1
ATOM 716 C C . ARG A 1 85 ? 19.503 10.886 -11.255 1.00 90.44 85 ARG A C 1
ATOM 718 O O . ARG A 1 85 ? 20.060 10.400 -12.231 1.00 90.44 85 ARG A O 1
ATOM 725 N N . THR A 1 86 ? 19.996 11.906 -10.560 1.00 91.00 86 THR A N 1
ATOM 726 C CA . THR A 1 86 ? 21.305 12.502 -10.857 1.00 91.00 86 THR A CA 1
ATOM 727 C C . THR A 1 86 ? 22.443 11.511 -10.600 1.00 91.00 86 THR A C 1
ATOM 729 O O . THR A 1 86 ? 23.413 11.489 -11.348 1.00 91.00 86 THR A O 1
ATOM 732 N N . GLN A 1 87 ? 22.304 10.659 -9.583 1.00 89.44 87 GLN A N 1
ATOM 733 C CA . GLN A 1 87 ? 23.294 9.643 -9.198 1.00 89.44 87 GLN A CA 1
ATOM 734 C C . GLN A 1 87 ? 23.110 8.290 -9.915 1.00 89.44 87 GLN A C 1
ATOM 736 O O . GLN A 1 87 ? 23.854 7.350 -9.658 1.00 89.44 87 GLN A O 1
ATOM 741 N N . ASN A 1 88 ? 22.132 8.186 -10.824 1.00 89.38 88 ASN A N 1
ATOM 742 C CA . ASN A 1 88 ? 21.752 6.956 -11.525 1.00 89.38 88 ASN A CA 1
ATOM 743 C C . ASN A 1 88 ? 21.419 5.771 -10.586 1.00 89.38 88 ASN A C 1
ATOM 745 O O . ASN A 1 88 ? 21.646 4.607 -10.917 1.00 89.38 88 ASN A O 1
ATOM 749 N N . GLU A 1 89 ? 20.865 6.071 -9.409 1.00 90.06 89 GLU A N 1
ATOM 750 C CA . GLU A 1 89 ? 20.436 5.094 -8.409 1.00 90.06 89 GLU A CA 1
ATOM 751 C C . GLU A 1 89 ? 19.009 4.582 -8.663 1.00 90.06 89 GLU A C 1
ATOM 753 O O . GLU A 1 89 ? 18.176 5.222 -9.311 1.00 90.06 89 GLU A O 1
ATOM 758 N N . THR A 1 90 ? 18.682 3.423 -8.083 1.00 89.38 90 THR A N 1
ATOM 759 C CA . THR A 1 90 ? 17.341 2.836 -8.193 1.00 89.38 90 THR A CA 1
ATOM 760 C C . THR A 1 90 ? 16.264 3.68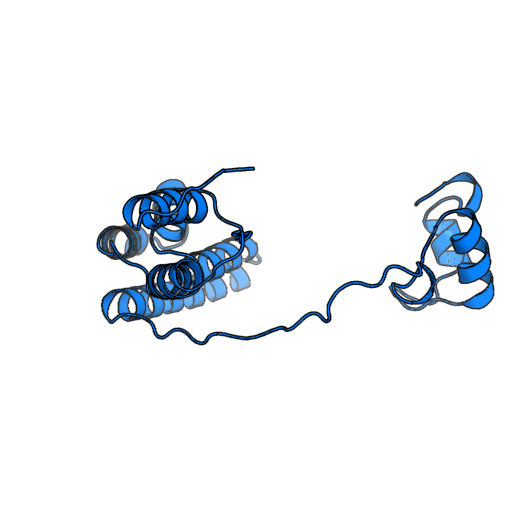3 -7.504 1.00 89.38 90 THR A C 1
ATOM 762 O O . THR A 1 90 ? 16.365 4.041 -6.327 1.00 89.38 90 THR A O 1
ATOM 765 N N . ILE A 1 91 ? 15.174 3.955 -8.227 1.00 91.88 91 ILE A N 1
ATOM 766 C CA . ILE A 1 91 ? 13.998 4.679 -7.715 1.00 91.88 91 ILE A CA 1
ATOM 767 C C . ILE A 1 91 ? 12.923 3.753 -7.138 1.00 91.88 91 ILE A C 1
ATOM 769 O O . ILE A 1 91 ? 11.988 4.236 -6.504 1.00 91.88 91 ILE A O 1
ATOM 773 N N . LEU A 1 92 ? 13.034 2.436 -7.357 1.00 90.50 92 LEU A N 1
ATOM 774 C CA . LEU A 1 92 ? 12.032 1.452 -6.925 1.00 90.50 92 LEU A CA 1
ATOM 775 C C . LEU A 1 92 ? 11.663 1.584 -5.442 1.00 90.50 92 LEU A C 1
ATOM 777 O O . LEU A 1 92 ? 10.472 1.537 -5.135 1.00 90.50 92 LEU A O 1
ATOM 781 N N . PRO A 1 93 ? 12.616 1.831 -4.524 1.00 90.00 93 PRO A N 1
ATOM 782 C CA . PRO A 1 93 ? 12.260 1.957 -3.120 1.00 90.00 93 PRO A CA 1
ATOM 783 C C . PRO A 1 93 ? 11.407 3.202 -2.816 1.00 90.00 93 PRO A C 1
ATOM 785 O O . PRO A 1 93 ? 10.534 3.154 -1.957 1.00 90.00 93 PRO A O 1
ATOM 788 N N . LEU A 1 94 ? 11.578 4.292 -3.575 1.00 92.56 94 LEU A N 1
ATOM 789 C CA . LEU A 1 94 ? 10.741 5.492 -3.447 1.00 92.56 94 LEU A CA 1
ATOM 790 C C . LEU A 1 94 ? 9.307 5.232 -3.933 1.00 92.56 94 LEU A C 1
ATOM 792 O O . LEU A 1 94 ? 8.353 5.733 -3.344 1.00 92.56 94 LEU A O 1
ATOM 796 N N . VAL A 1 95 ? 9.149 4.417 -4.982 1.00 92.69 95 VAL A N 1
ATOM 797 C CA . VAL A 1 95 ? 7.828 3.995 -5.477 1.00 92.69 95 VAL A CA 1
ATOM 798 C C . VAL A 1 95 ? 7.103 3.144 -4.434 1.00 92.69 95 VAL A C 1
ATOM 800 O O . VAL A 1 95 ? 5.906 3.327 -4.236 1.00 92.69 95 VAL A O 1
ATOM 803 N N . LEU A 1 96 ? 7.811 2.245 -3.744 1.00 93.12 96 LEU A N 1
ATOM 804 C CA . LEU A 1 96 ? 7.224 1.436 -2.672 1.00 93.12 96 LEU A CA 1
ATOM 805 C C . LEU A 1 96 ? 6.706 2.311 -1.524 1.00 93.12 96 LEU A C 1
ATOM 807 O O . LEU A 1 96 ? 5.542 2.171 -1.157 1.00 93.12 96 LEU A O 1
ATOM 811 N N . ILE A 1 97 ? 7.503 3.278 -1.058 1.00 94.31 97 ILE A N 1
ATOM 812 C CA . ILE A 1 97 ? 7.090 4.220 -0.003 1.00 94.31 97 ILE A CA 1
ATOM 813 C C . ILE A 1 97 ? 5.867 5.041 -0.427 1.00 94.31 97 ILE A C 1
ATOM 815 O O . ILE A 1 97 ? 4.933 5.213 0.353 1.00 94.31 97 ILE A O 1
ATOM 819 N N . GLN A 1 98 ? 5.831 5.529 -1.673 1.00 94.81 98 GLN A N 1
ATOM 820 C CA . GLN A 1 98 ? 4.673 6.270 -2.185 1.00 94.81 98 GLN A CA 1
ATOM 821 C C . GLN A 1 98 ? 3.390 5.426 -2.152 1.00 94.81 98 GLN A C 1
ATOM 823 O O . GLN A 1 98 ? 2.307 5.963 -1.925 1.00 94.81 98 GLN A O 1
ATOM 828 N N . ARG A 1 99 ? 3.493 4.113 -2.387 1.00 95.81 99 ARG A N 1
ATOM 829 C CA . ARG A 1 99 ? 2.351 3.191 -2.336 1.00 95.81 99 ARG A CA 1
ATOM 830 C C . ARG A 1 99 ? 1.950 2.857 -0.895 1.00 95.81 99 ARG A C 1
ATOM 832 O O . ARG A 1 99 ? 0.756 2.822 -0.610 1.00 95.81 99 ARG A O 1
ATOM 839 N N . GLU A 1 100 ? 2.915 2.693 0.011 1.00 96.25 100 GLU A N 1
ATOM 840 C CA . GLU A 1 100 ? 2.678 2.483 1.450 1.00 96.25 100 GLU A CA 1
ATOM 841 C C . GLU A 1 100 ? 1.946 3.664 2.084 1.00 96.25 100 GLU A C 1
ATOM 843 O O . GLU A 1 100 ? 0.964 3.462 2.798 1.00 96.25 100 GLU A O 1
ATOM 848 N N . LEU 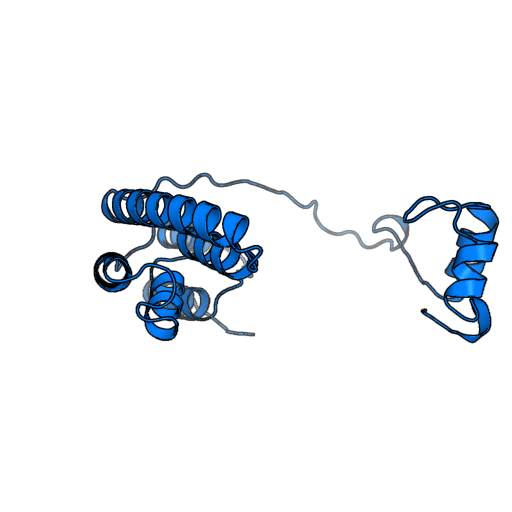A 1 101 ? 2.359 4.887 1.736 1.00 94.69 101 LEU A N 1
ATOM 849 C CA . LEU A 1 101 ? 1.716 6.135 2.150 1.00 94.69 101 LEU A CA 1
ATOM 850 C C . LEU A 1 101 ? 0.218 6.175 1.797 1.00 94.69 101 LEU A C 1
ATOM 852 O O . LEU A 1 101 ? -0.572 6.764 2.527 1.00 94.69 101 LEU A O 1
ATOM 856 N N . CYS A 1 102 ? -0.179 5.531 0.695 1.00 93.12 102 CYS A N 1
ATOM 857 C CA . CYS A 1 102 ? -1.573 5.425 0.254 1.00 93.12 102 CYS A CA 1
ATOM 858 C C . CYS A 1 102 ? -2.304 4.180 0.794 1.00 93.12 102 CYS A C 1
ATOM 860 O O . CYS A 1 102 ? -3.496 4.002 0.510 1.00 93.12 102 CYS A O 1
ATOM 862 N N . SER A 1 103 ? -1.598 3.281 1.484 1.00 95.69 103 SER A N 1
ATOM 863 C CA . SER A 1 103 ? -2.151 2.052 2.057 1.00 95.69 103 SER A CA 1
ATOM 864 C C . SER A 1 103 ? -2.527 2.260 3.516 1.00 95.69 103 SER A C 1
ATOM 866 O O . SER A 1 103 ? -3.708 2.206 3.857 1.00 95.69 103 SER A O 1
ATOM 868 N N . SER A 1 104 ? -1.529 2.519 4.365 1.00 97.38 104 SER A N 1
ATOM 869 C CA . SER A 1 104 ? -1.741 2.937 5.745 1.00 97.38 104 SER A CA 1
ATOM 870 C C . SER A 1 104 ? -0.496 3.588 6.347 1.00 97.38 104 SER A C 1
ATOM 872 O O . SER A 1 104 ? 0.635 3.239 6.000 1.00 97.38 104 SER A O 1
ATOM 874 N N . SER A 1 105 ? -0.705 4.466 7.331 1.00 97.50 105 SER A N 1
ATOM 875 C CA . SER A 1 105 ? 0.354 5.049 8.162 1.00 97.50 105 SER A CA 1
ATOM 876 C C . SER A 1 105 ? 1.254 3.976 8.786 1.00 97.50 105 SER A C 1
ATOM 878 O O . SER A 1 105 ? 2.470 4.135 8.818 1.00 97.50 105 SER A O 1
ATOM 880 N N . PHE A 1 106 ? 0.680 2.839 9.190 1.00 97.50 106 PHE A N 1
ATOM 881 C CA . PHE A 1 106 ? 1.407 1.707 9.771 1.00 97.50 106 PHE A CA 1
ATOM 882 C C . PHE A 1 106 ? 2.406 1.054 8.806 1.00 97.50 106 PHE A C 1
ATOM 884 O O . PHE A 1 106 ? 3.522 0.740 9.217 1.00 97.50 106 PHE A O 1
ATOM 891 N N . ALA A 1 107 ? 2.027 0.861 7.536 1.00 97.62 107 ALA A N 1
ATOM 892 C CA . ALA A 1 107 ? 2.929 0.296 6.530 1.00 97.62 107 ALA A CA 1
ATOM 893 C C . ALA A 1 107 ? 4.101 1.240 6.257 1.00 97.62 107 ALA A C 1
ATOM 895 O O . ALA A 1 107 ? 5.255 0.817 6.262 1.00 97.62 107 ALA A O 1
ATOM 896 N N . LEU A 1 108 ? 3.806 2.535 6.124 1.00 97.06 108 LEU A N 1
ATOM 897 C CA . LEU A 1 108 ? 4.833 3.556 5.974 1.00 97.06 108 LEU A CA 1
ATOM 898 C C . LEU A 1 108 ? 5.776 3.590 7.188 1.00 97.06 108 LEU A C 1
ATOM 900 O O . LEU A 1 108 ? 6.994 3.594 7.022 1.00 97.06 108 LEU A O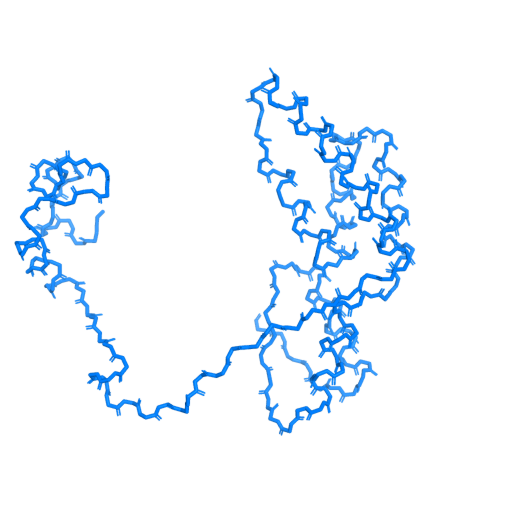 1
ATOM 904 N N . ALA A 1 109 ? 5.236 3.587 8.409 1.00 97.06 109 ALA A N 1
ATOM 905 C CA . ALA A 1 109 ? 6.025 3.633 9.638 1.00 97.06 109 ALA A CA 1
ATOM 906 C C . ALA A 1 109 ? 6.982 2.436 9.765 1.00 97.06 109 ALA A C 1
ATOM 908 O O . ALA A 1 109 ? 8.125 2.598 10.193 1.00 97.06 109 ALA A O 1
ATOM 909 N N . GLU A 1 110 ? 6.554 1.231 9.380 1.00 95.94 110 GLU A N 1
ATOM 910 C CA . GLU A 1 110 ? 7.415 0.041 9.364 1.00 95.94 110 GLU A CA 1
ATOM 911 C C . GLU A 1 110 ? 8.632 0.233 8.444 1.00 95.94 110 GLU A C 1
ATOM 913 O O . GLU A 1 110 ? 9.768 -0.038 8.849 1.00 95.94 110 GLU A O 1
ATOM 918 N N . THR A 1 111 ? 8.421 0.769 7.242 1.00 95.19 111 THR A N 1
ATOM 919 C CA . THR A 1 111 ? 9.503 1.058 6.294 1.00 95.19 111 THR A CA 1
ATOM 920 C C . THR A 1 111 ? 10.415 2.184 6.781 1.00 95.19 111 THR A C 1
ATOM 922 O O . THR A 1 111 ? 11.637 2.017 6.761 1.00 95.19 111 THR A O 1
ATOM 925 N N . LEU A 1 112 ? 9.852 3.283 7.300 1.00 95.31 112 LEU A N 1
ATOM 926 C CA . LEU A 1 112 ? 10.613 4.412 7.860 1.00 95.31 112 LEU A CA 1
ATOM 927 C C . LEU A 1 112 ? 11.513 3.990 9.035 1.00 95.31 112 LEU A C 1
ATOM 929 O O . LEU A 1 112 ? 12.641 4.472 9.161 1.00 95.31 112 LEU A O 1
ATOM 933 N N . ARG A 1 113 ? 11.061 3.048 9.875 1.00 95.00 113 ARG A N 1
ATOM 934 C CA . ARG A 1 113 ? 11.895 2.470 10.945 1.00 95.00 113 ARG A CA 1
ATOM 935 C C . ARG A 1 113 ? 13.058 1.655 10.395 1.00 95.00 113 ARG A C 1
ATOM 937 O O . ARG A 1 113 ? 14.175 1.787 10.880 1.00 95.00 113 ARG A O 1
ATOM 944 N N . ARG A 1 114 ? 12.806 0.811 9.390 1.00 92.69 114 ARG A N 1
ATOM 945 C CA . ARG A 1 114 ? 13.832 -0.072 8.806 1.00 92.69 114 ARG A CA 1
ATOM 946 C C . ARG A 1 114 ? 14.922 0.693 8.071 1.00 92.69 114 ARG A C 1
ATOM 948 O O . ARG A 1 114 ? 16.079 0.294 8.109 1.00 92.69 114 ARG A O 1
ATOM 955 N N . MET A 1 115 ? 14.550 1.757 7.371 1.00 89.00 115 MET A N 1
ATOM 956 C CA . MET A 1 115 ? 15.489 2.512 6.545 1.00 89.00 115 MET A CA 1
ATOM 957 C C . MET A 1 115 ? 16.352 3.503 7.337 1.00 89.00 115 MET A C 1
ATOM 959 O O . MET A 1 115 ? 17.422 3.891 6.855 1.00 89.00 115 MET A O 1
ATOM 963 N N . GLY A 1 116 ? 15.896 3.926 8.522 1.00 87.12 116 GLY A N 1
ATOM 964 C CA . GLY A 1 116 ? 16.530 4.992 9.297 1.00 87.12 116 GLY A CA 1
ATOM 965 C C . GLY A 1 116 ? 16.710 6.269 8.471 1.00 87.12 116 GLY A C 1
ATOM 966 O O . GLY A 1 116 ? 15.918 6.581 7.584 1.00 87.12 116 GLY A O 1
ATOM 967 N N . ASP A 1 117 ? 17.803 6.990 8.694 1.00 86.06 117 ASP A N 1
ATOM 968 C CA . ASP A 1 117 ? 18.048 8.275 8.023 1.00 86.06 117 ASP A CA 1
ATOM 969 C C . ASP A 1 117 ? 18.526 8.129 6.562 1.00 86.06 117 ASP A C 1
ATOM 971 O O . ASP A 1 117 ? 18.837 9.115 5.896 1.00 86.06 117 ASP A O 1
ATOM 975 N N . SER A 1 118 ? 18.562 6.908 6.019 1.00 79.19 118 SER A N 1
ATOM 976 C CA . SER A 1 118 ? 19.268 6.601 4.771 1.00 79.19 118 SER A CA 1
ATOM 977 C C . SER A 1 118 ? 18.727 7.328 3.535 1.00 79.19 118 SER A C 1
ATOM 979 O O . SER A 1 118 ? 19.502 7.632 2.633 1.00 79.19 118 SER A O 1
ATOM 981 N N . TRP A 1 119 ? 17.408 7.553 3.416 1.00 80.62 119 TRP A N 1
ATOM 982 C CA . TRP A 1 119 ? 16.825 8.131 2.180 1.00 80.62 119 TRP A CA 1
ATOM 983 C C . TRP A 1 119 ? 16.228 9.523 2.371 1.00 80.62 119 TRP A C 1
ATOM 985 O O . TRP A 1 119 ? 16.162 10.288 1.410 1.00 80.62 119 TRP A O 1
ATOM 995 N N . PHE A 1 120 ? 15.801 9.860 3.588 1.00 87.38 120 PHE A N 1
ATOM 996 C CA . PHE A 1 120 ? 15.218 11.166 3.901 1.00 87.38 120 PHE A CA 1
ATOM 997 C C . PHE A 1 120 ? 16.085 12.000 4.851 1.00 87.38 120 PHE A C 1
ATOM 999 O O . PHE A 1 120 ? 15.704 13.123 5.186 1.00 87.38 120 PHE A O 1
ATOM 1006 N N . GLY A 1 121 ? 17.250 11.493 5.269 1.00 88.12 121 GLY A N 1
ATOM 1007 C CA . GLY A 1 121 ? 18.087 12.152 6.264 1.00 88.12 121 GLY A CA 1
ATOM 1008 C C . GLY A 1 121 ? 17.315 12.388 7.561 1.00 88.12 121 GLY A C 1
ATOM 1009 O O . GLY A 1 121 ? 16.446 11.602 7.938 1.00 88.12 121 GLY A O 1
ATOM 1010 N N . SER A 1 122 ? 17.553 13.543 8.179 1.00 89.06 122 SER A N 1
ATOM 1011 C CA . SER A 1 122 ? 16.887 13.964 9.418 1.00 89.06 122 SER A CA 1
ATOM 1012 C C . SER A 1 122 ? 15.360 14.080 9.314 1.00 89.06 122 SER A C 1
ATOM 1014 O O . SER A 1 122 ? 14.674 14.072 10.336 1.00 89.06 122 SER A O 1
ATOM 1016 N N . LEU A 1 123 ? 14.796 14.159 8.100 1.00 93.44 123 LEU A N 1
ATOM 1017 C CA . LEU A 1 123 ? 13.346 14.216 7.908 1.00 93.44 123 LEU A CA 1
ATOM 1018 C C . LEU A 1 123 ? 12.661 12.873 8.215 1.00 93.44 123 LEU A C 1
ATOM 1020 O O . LEU A 1 123 ? 11.461 12.859 8.489 1.00 93.44 123 LEU A O 1
ATOM 1024 N N . ASN A 1 124 ? 13.402 11.757 8.216 1.00 95.00 124 ASN A N 1
ATOM 1025 C CA . ASN A 1 124 ? 12.850 10.434 8.512 1.00 95.00 124 ASN A CA 1
ATOM 1026 C C . ASN A 1 124 ? 12.185 10.385 9.897 1.00 95.00 124 ASN A C 1
ATOM 1028 O O . ASN A 1 124 ? 11.076 9.872 10.030 1.00 95.00 124 ASN A O 1
ATOM 1032 N N . ALA A 1 125 ? 12.814 10.992 10.907 1.00 95.12 125 ALA A N 1
ATOM 1033 C CA . ALA A 1 125 ? 12.284 11.035 12.269 1.00 95.12 125 ALA A CA 1
ATOM 1034 C C . ALA A 1 125 ? 10.954 11.806 12.372 1.00 95.12 125 ALA A C 1
ATOM 1036 O O . ALA A 1 125 ? 10.055 11.401 13.106 1.00 95.12 125 ALA A O 1
ATOM 1037 N N . GLU A 1 126 ? 10.802 12.906 11.626 1.00 96.25 126 GLU A N 1
ATOM 1038 C CA . GLU A 1 126 ? 9.544 13.666 11.566 1.00 96.25 126 GLU A CA 1
ATOM 1039 C C . GLU A 1 126 ? 8.444 12.870 10.855 1.00 96.25 126 GLU A C 1
ATOM 1041 O O . GLU A 1 126 ? 7.320 12.797 11.351 1.00 96.25 126 GLU A O 1
ATOM 1046 N N . LEU A 1 127 ? 8.769 12.244 9.718 1.00 96.94 127 LEU A N 1
ATOM 1047 C CA . LEU A 1 127 ? 7.829 11.408 8.968 1.00 96.94 127 LEU A CA 1
ATOM 1048 C C . LEU A 1 127 ? 7.338 10.232 9.810 1.00 96.94 127 LEU A C 1
ATOM 1050 O O . LEU A 1 127 ? 6.137 9.975 9.855 1.00 96.94 127 LEU A O 1
ATOM 1054 N N . LEU A 1 128 ? 8.253 9.557 10.509 1.00 97.12 128 LEU A N 1
ATOM 1055 C CA . LEU A 1 128 ? 7.920 8.435 11.376 1.00 97.12 128 LEU A CA 1
ATOM 1056 C C . LEU A 1 128 ? 7.021 8.882 12.530 1.00 97.12 128 LEU A C 1
ATOM 1058 O O . LEU A 1 128 ? 5.995 8.257 12.773 1.00 97.12 128 LEU A O 1
ATOM 1062 N N . ARG A 1 129 ? 7.350 10.000 13.191 1.00 97.25 129 ARG A N 1
ATOM 1063 C CA . ARG A 1 129 ? 6.531 10.539 14.287 1.00 97.25 129 ARG A CA 1
ATOM 1064 C C . ARG A 1 129 ? 5.107 10.856 13.832 1.00 97.25 129 ARG A C 1
ATOM 1066 O O . ARG A 1 129 ? 4.157 10.533 14.536 1.00 97.25 129 ARG A O 1
ATOM 1073 N N . ARG A 1 130 ? 4.951 11.479 12.659 1.00 98.00 130 ARG A N 1
ATOM 1074 C CA . ARG A 1 130 ? 3.631 11.789 12.088 1.00 98.00 130 ARG A CA 1
ATOM 1075 C C . ARG A 1 130 ? 2.870 10.531 11.685 1.00 98.00 130 ARG A C 1
ATOM 1077 O O . ARG A 1 130 ? 1.672 10.464 11.922 1.00 98.00 130 ARG A O 1
ATOM 1084 N N . ALA A 1 131 ? 3.550 9.539 11.112 1.00 97.62 131 ALA A N 1
ATOM 1085 C CA . ALA A 1 131 ? 2.937 8.255 10.789 1.00 97.62 131 ALA A CA 1
ATOM 1086 C C . ALA A 1 131 ? 2.440 7.530 12.051 1.00 97.62 131 ALA A C 1
ATOM 1088 O O . ALA A 1 131 ? 1.309 7.052 12.068 1.00 97.62 131 ALA A O 1
ATOM 1089 N N . ASP A 1 132 ? 3.237 7.523 13.120 1.00 97.25 132 ASP A N 1
ATOM 1090 C CA . ASP A 1 132 ? 2.883 6.893 14.397 1.00 97.25 132 ASP A CA 1
ATOM 1091 C C . ASP A 1 132 ? 1.770 7.630 15.155 1.00 97.25 132 ASP A C 1
ATOM 1093 O O . ASP A 1 132 ? 1.027 7.008 15.911 1.00 97.25 132 ASP A O 1
ATOM 1097 N N . ALA A 1 133 ? 1.607 8.937 14.932 1.00 97.31 133 ALA A N 1
ATOM 1098 C CA . ALA A 1 133 ? 0.502 9.705 15.504 1.00 97.31 133 ALA A CA 1
ATOM 1099 C C . ALA A 1 133 ? -0.866 9.331 14.898 1.00 97.31 133 ALA A C 1
ATOM 1101 O O . ALA A 1 133 ? -1.901 9.525 15.539 1.00 97.31 133 ALA A O 1
ATOM 1102 N N . ILE A 1 134 ? -0.892 8.774 13.682 1.00 97.38 134 ILE A N 1
ATOM 1103 C CA . ILE A 1 134 ? -2.131 8.399 12.993 1.00 97.38 134 ILE A CA 1
ATOM 1104 C C . ILE A 1 134 ? -2.585 7.019 13.472 1.00 97.38 134 ILE A C 1
ATOM 1106 O O . ILE A 1 134 ? -2.092 5.984 13.020 1.00 97.38 134 ILE A O 1
ATOM 1110 N N . SER A 1 135 ? -3.590 7.014 14.346 1.00 94.31 135 SER A N 1
ATOM 1111 C CA . SER A 1 135 ? -4.227 5.787 14.852 1.00 94.31 135 SER A CA 1
ATOM 1112 C C . SER A 1 135 ? -5.339 5.258 13.930 1.00 94.31 135 SER A C 1
ATOM 1114 O O . SER A 1 135 ? -5.618 4.057 13.892 1.00 94.31 135 SER A O 1
ATOM 1116 N N . HIS A 1 136 ? -5.956 6.149 13.149 1.00 93.56 136 HIS A N 1
ATOM 1117 C CA . HIS A 1 136 ? -7.106 5.866 12.290 1.00 93.56 136 HIS A CA 1
ATOM 1118 C C . HIS A 1 136 ? -6.813 6.293 10.855 1.00 93.56 136 HIS A C 1
ATOM 1120 O O . HIS A 1 136 ? -6.430 7.433 10.621 1.00 93.56 136 HIS A O 1
ATOM 1126 N N . ASN A 1 137 ? -6.978 5.373 9.902 1.00 97.06 137 ASN A N 1
ATOM 1127 C CA . ASN A 1 137 ? -6.738 5.638 8.482 1.00 97.06 137 ASN A CA 1
ATOM 1128 C C . ASN A 1 137 ? -8.072 5.661 7.733 1.00 97.06 137 ASN A C 1
ATOM 1130 O O . ASN A 1 137 ? -8.828 4.690 7.820 1.00 97.06 137 ASN A O 1
ATOM 1134 N N . GLN A 1 138 ? -8.346 6.705 6.949 1.00 97.19 138 GLN A N 1
ATOM 1135 C CA . GLN A 1 138 ? -9.667 6.904 6.330 1.00 97.19 138 GLN A CA 1
ATOM 1136 C C . GLN A 1 138 ? -10.057 5.767 5.382 1.00 97.19 138 GLN A C 1
ATOM 1138 O O . GLN A 1 138 ? -11.205 5.329 5.365 1.00 97.19 138 GLN A O 1
ATOM 1143 N N . LYS A 1 139 ? -9.092 5.199 4.645 1.00 96.25 139 LYS A N 1
ATOM 1144 C CA . LYS A 1 139 ? -9.353 4.031 3.785 1.00 96.25 139 LYS A CA 1
ATOM 1145 C C . LYS A 1 139 ? -9.805 2.812 4.592 1.00 96.25 139 LYS A C 1
ATOM 1147 O O . LYS A 1 139 ? -10.667 2.067 4.137 1.00 96.25 139 LYS A O 1
ATOM 1152 N N . ALA A 1 140 ? -9.237 2.615 5.780 1.00 96.62 140 ALA A N 1
ATOM 1153 C CA . ALA A 1 140 ? -9.633 1.527 6.660 1.00 96.62 140 ALA A CA 1
ATOM 1154 C C . ALA A 1 140 ? -11.001 1.791 7.301 1.00 96.62 140 ALA A C 1
ATOM 1156 O O . ALA A 1 140 ? -11.791 0.863 7.399 1.00 96.62 140 ALA A O 1
ATOM 1157 N N . GLU A 1 141 ? -11.309 3.037 7.681 1.00 96.56 141 GLU A N 1
ATOM 1158 C CA . GLU A 1 141 ? -12.652 3.420 8.149 1.00 96.56 141 GLU A CA 1
ATOM 1159 C C . GLU A 1 141 ? -13.717 3.151 7.075 1.00 96.56 141 GLU A C 1
ATOM 1161 O O . GLU A 1 141 ? -14.704 2.464 7.335 1.00 96.56 141 GLU A O 1
ATOM 1166 N N . ALA A 1 142 ? -13.478 3.607 5.842 1.00 96.75 142 ALA A N 1
ATOM 1167 C CA . ALA A 1 142 ? -14.381 3.395 4.715 1.00 96.75 142 ALA A CA 1
ATOM 1168 C C . ALA A 1 142 ? -14.561 1.903 4.384 1.00 96.75 142 ALA A C 1
ATOM 1170 O O . ALA A 1 142 ? -15.682 1.446 4.157 1.00 96.75 142 ALA A O 1
ATOM 1171 N N . ALA A 1 143 ? -13.472 1.126 4.399 1.00 95.81 143 ALA A N 1
ATOM 1172 C CA . ALA A 1 143 ? -13.531 -0.318 4.194 1.00 95.81 143 ALA A CA 1
ATOM 1173 C C . ALA A 1 143 ? -14.330 -1.017 5.304 1.00 95.81 143 ALA A C 1
ATOM 1175 O O . ALA A 1 143 ? -15.177 -1.852 5.002 1.00 95.81 143 ALA A O 1
ATOM 1176 N N . THR A 1 144 ? -14.111 -0.662 6.574 1.00 96.12 144 THR A N 1
ATOM 1177 C CA . THR A 1 144 ? -14.881 -1.214 7.698 1.00 96.12 144 THR A CA 1
ATOM 1178 C C . THR A 1 144 ? -16.367 -0.885 7.567 1.00 96.12 144 THR A C 1
ATOM 1180 O O . THR A 1 144 ? -17.187 -1.789 7.685 1.00 96.12 144 THR A O 1
ATOM 1183 N N . ALA A 1 145 ? -16.723 0.365 7.254 1.00 95.50 145 ALA A N 1
ATOM 1184 C CA . ALA A 1 145 ? -18.118 0.764 7.062 1.00 95.50 145 ALA A CA 1
ATOM 1185 C C . ALA A 1 145 ? -18.801 -0.028 5.935 1.00 95.50 145 ALA A C 1
ATOM 1187 O O . ALA A 1 145 ? -19.929 -0.493 6.102 1.00 95.50 145 ALA A O 1
ATOM 1188 N N . LEU A 1 146 ? -18.101 -0.234 4.814 1.00 95.31 146 LEU A N 1
ATOM 1189 C CA . LEU A 1 146 ? -18.598 -1.042 3.701 1.00 95.31 146 LEU A CA 1
ATOM 1190 C C . LEU A 1 146 ? -18.810 -2.501 4.119 1.00 95.31 146 LEU A C 1
ATOM 1192 O O . LEU A 1 146 ? -19.874 -3.057 3.863 1.00 95.31 146 LEU A O 1
ATOM 1196 N N . LEU A 1 147 ? -17.825 -3.106 4.786 1.00 95.75 147 LEU A N 1
ATOM 1197 C CA . LEU A 1 147 ? -17.869 -4.510 5.199 1.00 95.75 147 LEU A CA 1
ATOM 1198 C C . LEU A 1 147 ? -18.964 -4.781 6.235 1.00 95.75 147 LEU A C 1
ATOM 1200 O O . LEU A 1 147 ? -19.656 -5.786 6.120 1.00 95.75 147 LEU A O 1
ATOM 1204 N N . CYS A 1 148 ? -19.180 -3.873 7.190 1.00 94.50 148 CYS A N 1
ATOM 1205 C CA . CYS A 1 148 ? -20.271 -3.992 8.163 1.00 94.50 148 CYS A CA 1
ATOM 1206 C C . CYS A 1 148 ? -21.666 -3.933 7.515 1.00 94.50 148 CYS A C 1
ATOM 1208 O O . CYS A 1 148 ? -22.633 -4.415 8.099 1.00 94.50 148 CYS A O 1
ATOM 1210 N N . GLY A 1 149 ? -21.788 -3.342 6.321 1.00 93.00 149 GLY A N 1
ATOM 1211 C CA . GLY A 1 149 ? -23.033 -3.323 5.551 1.00 93.00 149 GLY A CA 1
ATOM 1212 C C . GLY A 1 149 ? -23.280 -4.589 4.724 1.00 93.00 149 GLY A C 1
ATOM 1213 O O . GLY A 1 149 ? -24.389 -4.776 4.215 1.00 93.00 149 GLY A O 1
ATOM 1214 N N . LEU A 1 150 ? -22.277 -5.459 4.567 1.00 92.75 150 LEU A N 1
ATOM 1215 C CA . LEU A 1 150 ? -22.406 -6.687 3.789 1.00 92.75 150 LEU A CA 1
ATOM 1216 C C . LEU A 1 150 ? -23.090 -7.786 4.604 1.00 92.75 150 LEU A C 1
ATOM 1218 O O . LEU A 1 150 ? -22.872 -7.944 5.801 1.00 92.75 150 LEU A O 1
ATOM 1222 N N . ARG A 1 151 ? -23.911 -8.585 3.919 1.00 91.62 151 ARG A N 1
ATOM 1223 C CA . ARG A 1 151 ? -24.552 -9.789 4.481 1.00 91.62 151 ARG A CA 1
ATOM 1224 C C . ARG A 1 151 ? -23.843 -11.081 4.081 1.00 91.62 151 ARG A C 1
ATOM 1226 O O . ARG A 1 151 ? -24.246 -12.158 4.501 1.00 91.62 151 ARG A O 1
ATOM 1233 N N . GLU A 1 152 ? -22.825 -10.966 3.239 1.00 92.25 152 GLU A N 1
ATOM 1234 C CA . GLU A 1 152 ? -22.095 -12.077 2.644 1.00 92.25 152 GLU A CA 1
ATOM 1235 C C . GLU A 1 152 ? -20.618 -12.003 3.051 1.00 92.25 152 GLU A C 1
ATOM 1237 O O . GLU A 1 152 ? -20.113 -10.906 3.316 1.00 92.25 152 GLU A O 1
ATOM 1242 N N . PRO A 1 153 ? -19.902 -13.142 3.075 1.00 94.06 153 PRO A N 1
ATOM 1243 C CA . PRO A 1 153 ? -18.466 -13.152 3.308 1.00 94.06 153 PRO A CA 1
ATOM 1244 C C . PRO A 1 153 ? -17.724 -12.303 2.274 1.00 94.06 153 PRO A C 1
ATOM 1246 O O . PRO A 1 153 ? -17.994 -12.373 1.074 1.00 94.06 153 PRO A O 1
ATOM 1249 N N . ALA A 1 154 ? -16.739 -11.543 2.740 1.00 95.25 154 ALA A N 1
ATOM 1250 C CA . ALA A 1 154 ? -15.912 -10.695 1.898 1.00 95.25 154 ALA A CA 1
ATOM 1251 C C . ALA A 1 154 ? -14.442 -11.100 1.994 1.00 95.25 154 ALA A C 1
ATOM 1253 O O . ALA A 1 154 ? -13.951 -11.475 3.057 1.00 95.25 154 ALA A O 1
ATOM 1254 N N . LEU A 1 155 ? -13.728 -10.972 0.877 1.00 95.62 155 LEU A N 1
ATOM 1255 C CA . LEU A 1 155 ? -12.284 -11.160 0.819 1.00 95.62 155 LEU A CA 1
ATOM 1256 C C . LEU A 1 155 ? -11.606 -9.808 0.599 1.00 95.62 155 LEU A C 1
ATOM 1258 O O . LEU A 1 155 ? -11.854 -9.136 -0.404 1.00 95.62 155 LEU A O 1
ATOM 1262 N N . VAL A 1 156 ? -10.748 -9.419 1.540 1.00 95.69 156 VAL A N 1
ATOM 1263 C CA . VAL A 1 156 ? -10.015 -8.150 1.508 1.00 95.69 156 VAL A CA 1
ATOM 1264 C C . VAL A 1 156 ? -8.565 -8.420 1.133 1.00 95.69 156 VAL A C 1
ATOM 1266 O O . VAL A 1 156 ? -7.882 -9.202 1.787 1.00 95.69 156 VAL A O 1
ATOM 1269 N N . PHE A 1 157 ? -8.084 -7.740 0.096 1.00 96.12 157 PHE A N 1
ATOM 1270 C CA . PHE A 1 157 ? -6.699 -7.839 -0.353 1.00 96.12 157 PHE A CA 1
ATOM 1271 C C . PHE A 1 157 ? -5.919 -6.581 0.022 1.00 96.12 157 PHE A C 1
ATOM 1273 O O . PHE A 1 157 ? -6.377 -5.461 -0.199 1.00 96.12 157 PHE A O 1
ATOM 1280 N N . THR A 1 158 ? -4.707 -6.771 0.535 1.00 95.44 158 THR A N 1
ATOM 1281 C CA . THR A 1 158 ? -3.720 -5.709 0.740 1.00 95.44 158 THR A CA 1
ATOM 1282 C C . THR A 1 158 ? -2.322 -6.258 0.478 1.00 95.44 158 THR A C 1
ATOM 1284 O O . THR A 1 158 ? -2.073 -7.447 0.660 1.00 95.44 158 THR A O 1
ATOM 1287 N N . GLU A 1 159 ? -1.411 -5.402 0.024 1.00 95.44 159 GLU A N 1
ATOM 1288 C CA . GLU A 1 159 ? -0.031 -5.795 -0.286 1.00 95.44 159 GLU A CA 1
ATOM 1289 C C . GLU A 1 159 ? 0.886 -5.778 0.939 1.00 95.44 159 GLU A C 1
ATOM 1291 O O . GLU A 1 159 ? 1.961 -6.375 0.914 1.00 95.44 159 GLU A O 1
ATOM 1296 N N . TYR A 1 160 ? 0.481 -5.089 2.007 1.00 95.88 160 TYR A N 1
ATOM 1297 C CA . TYR A 1 160 ? 1.366 -4.760 3.120 1.00 95.88 160 TYR A CA 1
ATOM 1298 C C . TYR A 1 160 ? 0.950 -5.473 4.394 1.00 95.88 160 TYR A C 1
ATOM 1300 O O . TYR A 1 160 ? -0.185 -5.335 4.855 1.00 95.88 160 TYR A O 1
ATOM 1308 N N . ARG A 1 161 ? 1.905 -6.170 5.016 1.00 95.38 161 ARG A N 1
ATOM 1309 C CA . ARG A 1 161 ? 1.679 -6.918 6.256 1.00 95.38 161 ARG A CA 1
ATOM 1310 C C . ARG A 1 161 ? 1.212 -6.024 7.408 1.00 95.38 161 ARG A C 1
ATOM 1312 O O . ARG A 1 161 ? 0.214 -6.350 8.039 1.00 95.38 161 ARG A O 1
ATOM 1319 N N . ALA A 1 162 ? 1.848 -4.874 7.644 1.00 96.19 162 ALA A N 1
ATOM 1320 C CA . ALA A 1 162 ? 1.381 -3.943 8.674 1.00 96.19 162 ALA A CA 1
ATOM 1321 C C . ALA A 1 162 ? -0.044 -3.424 8.413 1.00 96.19 162 ALA A C 1
ATOM 1323 O O . ALA A 1 162 ? -0.819 -3.267 9.356 1.00 96.19 162 ALA A O 1
ATOM 1324 N N . THR A 1 163 ? -0.426 -3.192 7.148 1.00 97.19 163 THR A N 1
ATOM 1325 C CA . THR A 1 163 ? -1.815 -2.847 6.807 1.00 97.19 163 THR A CA 1
ATOM 1326 C C . THR A 1 163 ? -2.756 -4.024 7.076 1.00 97.19 163 THR A C 1
ATOM 1328 O O . THR A 1 163 ? -3.829 -3.809 7.629 1.00 97.19 163 THR A O 1
ATOM 1331 N N . LEU A 1 164 ? -2.361 -5.255 6.732 1.00 96.81 164 LEU A N 1
ATOM 1332 C CA . LEU A 1 164 ? -3.144 -6.471 6.977 1.00 96.81 164 LEU A CA 1
ATOM 1333 C C . LEU A 1 164 ? -3.425 -6.667 8.473 1.00 96.81 164 LEU A C 1
ATOM 1335 O O . LEU A 1 164 ? -4.575 -6.829 8.872 1.00 96.81 164 LEU A O 1
ATOM 1339 N N . GLU A 1 165 ? -2.388 -6.594 9.305 1.00 96.19 165 GLU A N 1
ATOM 1340 C CA . GLU A 1 165 ? -2.504 -6.748 10.758 1.00 96.19 165 GLU A CA 1
ATOM 1341 C C . GLU A 1 165 ? -3.349 -5.627 11.385 1.00 96.19 165 GLU A C 1
ATOM 1343 O O . GLU A 1 165 ? -4.164 -5.880 12.275 1.00 96.19 165 GLU A O 1
ATOM 1348 N N . TYR A 1 166 ? -3.191 -4.387 10.906 1.00 96.69 166 TYR A N 1
ATOM 1349 C CA . TYR A 1 166 ? -4.021 -3.256 11.325 1.00 96.69 166 TYR A CA 1
ATOM 1350 C C . TYR A 1 166 ? -5.499 -3.457 10.969 1.00 96.69 166 TYR A C 1
ATOM 1352 O O . TYR A 1 166 ? -6.356 -3.310 11.841 1.00 96.69 166 TYR A O 1
ATOM 1360 N N . LEU A 1 167 ? -5.795 -3.830 9.719 1.00 97.19 167 LEU A N 1
ATOM 1361 C CA . LEU A 1 167 ? -7.159 -4.108 9.272 1.00 97.19 167 LEU A CA 1
ATOM 1362 C C . LEU A 1 167 ? -7.779 -5.245 10.077 1.00 97.19 167 LEU A C 1
ATOM 1364 O O . LEU A 1 167 ? -8.910 -5.102 10.522 1.00 97.19 167 LEU A O 1
ATOM 1368 N N . GLY A 1 168 ? -7.040 -6.325 10.333 1.00 96.56 168 GLY A N 1
ATOM 1369 C CA . GLY A 1 168 ? -7.543 -7.431 11.142 1.00 96.56 168 GLY A CA 1
ATOM 1370 C C . GLY A 1 168 ? -7.965 -6.986 12.539 1.00 96.56 168 GLY A C 1
ATOM 1371 O O . GLY A 1 168 ? -9.114 -7.190 12.918 1.00 96.56 168 GLY A O 1
ATOM 1372 N N . ARG A 1 169 ? -7.094 -6.268 13.267 1.00 96.12 169 ARG A N 1
ATOM 1373 C CA . ARG A 1 169 ? -7.446 -5.714 14.590 1.00 96.12 169 ARG A CA 1
ATOM 1374 C C . ARG A 1 169 ? -8.669 -4.800 14.525 1.00 96.12 169 ARG A C 1
ATOM 1376 O O . ARG A 1 169 ? -9.552 -4.896 15.371 1.00 96.12 169 ARG A O 1
ATOM 1383 N N . LYS A 1 170 ? -8.720 -3.919 13.524 1.00 96.31 170 LYS A N 1
ATOM 1384 C CA . LYS A 1 170 ? -9.805 -2.949 13.357 1.00 96.31 170 LYS A CA 1
ATOM 1385 C C . LYS A 1 170 ? -11.147 -3.619 13.051 1.00 96.31 170 LYS A C 1
ATOM 1387 O O . LYS A 1 170 ? -12.154 -3.247 13.643 1.00 96.31 170 LYS A O 1
ATOM 1392 N N . LEU A 1 171 ? -11.163 -4.595 12.147 1.00 96.25 171 LEU A N 1
ATOM 1393 C CA . LEU A 1 171 ? -12.371 -5.315 11.745 1.00 96.25 171 LEU A CA 1
ATOM 1394 C C . LEU A 1 171 ? -12.881 -6.215 12.877 1.00 96.25 171 LEU A C 1
ATOM 1396 O O . LEU A 1 171 ? -14.076 -6.210 13.155 1.00 96.25 171 LEU A O 1
ATOM 1400 N N . THR A 1 172 ? -11.987 -6.890 13.603 1.00 96.31 172 THR A N 1
ATOM 1401 C CA . THR A 1 172 ? -12.359 -7.644 14.809 1.00 96.31 172 THR A CA 1
ATOM 1402 C C . THR A 1 172 ? -12.930 -6.736 15.897 1.00 96.31 172 THR A C 1
ATOM 1404 O O . THR A 1 172 ? -13.954 -7.065 16.488 1.00 96.31 172 THR A O 1
ATOM 1407 N N . ALA A 1 173 ? -12.337 -5.559 16.126 1.00 95.75 173 ALA A N 1
ATOM 1408 C CA . ALA A 1 173 ? -12.885 -4.572 17.060 1.00 95.75 173 ALA A CA 1
ATOM 1409 C C . ALA A 1 173 ? -14.259 -4.025 16.624 1.00 95.75 173 ALA A C 1
ATOM 1411 O O . ALA A 1 173 ? -15.050 -3.619 17.471 1.00 95.75 173 ALA A O 1
ATOM 1412 N N . ALA A 1 174 ? -14.562 -4.048 15.322 1.00 95.00 174 ALA A N 1
ATOM 1413 C CA . ALA A 1 174 ? -15.876 -3.714 14.772 1.00 95.00 174 ALA A CA 1
ATOM 1414 C C . ALA A 1 174 ? -16.890 -4.878 14.840 1.00 95.00 174 ALA A C 1
ATOM 1416 O O . ALA A 1 174 ? -18.017 -4.728 14.374 1.00 95.00 174 ALA A O 1
ATOM 1417 N N . GLY A 1 175 ? -16.511 -6.027 15.415 1.00 94.75 175 GLY A N 1
ATOM 1418 C CA . GLY A 1 175 ? -17.378 -7.196 15.581 1.00 94.75 175 GLY A CA 1
ATOM 1419 C C . GLY A 1 175 ? -17.402 -8.155 14.389 1.00 94.75 175 GLY A C 1
ATOM 1420 O O . GLY A 1 175 ? -18.230 -9.062 14.365 1.00 94.75 175 GLY A O 1
ATOM 1421 N N . LEU A 1 176 ? -16.513 -7.979 13.407 1.00 94.88 176 LEU A N 1
ATOM 1422 C CA . LEU A 1 176 ? -16.392 -8.892 12.272 1.00 94.88 176 LEU A CA 1
ATOM 1423 C C . LEU A 1 176 ? -15.449 -10.051 12.609 1.00 94.88 176 LEU A C 1
ATOM 1425 O O . LEU A 1 176 ? -14.365 -9.858 13.164 1.00 94.88 176 LEU A O 1
ATOM 1429 N N . GLU A 1 177 ? -15.837 -11.260 12.219 1.00 95.25 177 GLU A N 1
ATOM 1430 C CA . GLU A 1 177 ? -14.959 -12.426 12.265 1.00 95.25 177 GLU A CA 1
ATOM 1431 C C . GLU A 1 177 ? -13.934 -12.340 11.123 1.00 95.25 177 GLU A C 1
ATOM 1433 O O . GLU A 1 177 ? -14.301 -12.190 9.956 1.00 95.25 177 GLU A O 1
ATOM 1438 N N . VAL A 1 178 ? -12.641 -12.399 11.453 1.00 96.06 178 VAL A N 1
ATOM 1439 C CA . VAL A 1 178 ? -11.546 -12.209 10.489 1.00 96.06 178 VAL A CA 1
ATOM 1440 C C . VAL A 1 178 ? -10.636 -13.428 10.485 1.00 96.06 178 VAL A C 1
ATOM 1442 O O . VAL A 1 178 ? -10.143 -13.843 11.531 1.00 96.06 178 VAL A O 1
ATOM 1445 N N . HIS A 1 179 ? -10.349 -13.935 9.286 1.00 95.06 179 HIS A N 1
ATOM 1446 C CA . HIS A 1 179 ? -9.421 -15.039 9.045 1.00 95.06 179 HIS A CA 1
ATOM 1447 C C . HIS A 1 179 ? -8.287 -14.574 8.132 1.00 95.06 179 HIS A C 1
ATOM 1449 O O . HIS A 1 179 ? -8.539 -13.956 7.096 1.00 95.06 179 HIS A O 1
ATOM 1455 N N . PHE A 1 180 ? -7.041 -14.868 8.507 1.00 92.06 180 PHE A N 1
ATOM 1456 C CA . PHE A 1 180 ? -5.869 -14.611 7.666 1.00 92.06 180 PHE A CA 1
ATOM 1457 C C . PHE A 1 180 ? -5.543 -15.867 6.852 1.00 92.06 180 PHE A C 1
ATOM 1459 O O . PHE A 1 180 ? -5.476 -16.959 7.419 1.00 92.06 180 PHE A O 1
ATOM 1466 N N . LEU A 1 181 ? -5.362 -15.701 5.538 1.00 78.94 181 LEU A N 1
ATOM 1467 C CA . LEU A 1 181 ? -4.950 -16.755 4.602 1.00 78.94 181 LEU A CA 1
ATOM 1468 C C . LEU A 1 181 ? -3.438 -16.737 4.366 1.00 78.94 181 LEU A C 1
ATOM 1470 O O . LEU A 1 181 ? -2.856 -15.626 4.394 1.00 78.94 181 LEU A O 1
#

Organism: NCBI:txid410659

Foldseek 3Di:
DQPCVLQPDPVSNCVPFNPDVVHGDPVVVVVVSVVVRDDDDDPVRVPDDDPDDDDDDDDWDWDPLLVVLLVLLVVLLVVLVVVCVVVVHDSVVSVVLNVLSVLALQQNLVVLVVCDCPRRHPCSVVSNVSSVVDLDTRVLVVVLVVVVPDPDDDDDDDPGPRSVVSSCVVNVVVVDDDDDD

InterPro domains:
  IPR000330 SNF2, N-terminal domain [PF00176] (2-104)
  IPR027417 P-loop containing nucleoside triphosphate hydrolase [G3DSA:3.40.50.300] (51-179)
  IPR027417 P-loop containing nucleoside triphosphate hydrolase [SSF52540] (48-180)
  IPR038718 SNF2-like, N-terminal domain superfamily [G3DSA:3.40.50.10810] (23-50)